Protein AF-K5ZP38-F1 (afdb_monomer_lite)

Foldseek 3Di:
DELDPDDPDDDPDADAAALWWKAFFKDPRGLDIDHGRGGHHYDDRIDIDDDDPPDQDHSLLVSVQSNVCSVVSCVQWDDDPMIGHDPVVVVPDDDDDDHNVVSVVVSVVVVVVVVVVVVVVVVVVVVVVVVVVVVVVPDD

pLDDT: mean 94.74, std 4.62, range [60.56, 98.56]

Radius of gyration: 19.56 Å; chains: 1; bounding box: 43×40×62 Å

Organism: NCBI:txid999419

Secondary structure (DSSP, 8-state):
--SSSS-S---S--SB-SSEEEEE-BSTTTT-EEEESS-B---TTEEEE---TT----HHHHHHHHHHTHHHHHTT-B-SSS-B--HHHHTT-------HHHHHHHHHHHHHHHHHHHHHHHHHHHHHHHHHHHHHHH--

Sequence (140 aa):
MNGGIAPSGYYDSYNTEADTISISEGGNSCGYVQYNSSEFWSGGHCYTLRIKPTSSIATHFLFHYLKWKEPDIMALRIGSGLPNIQKKDLSKISIIVPTLDKQLQLTVLLSAFKKKIENEEMYVANLDKQKQYLLQQMFI

Structure (mmCIF, N/CA/C/O backbone):
data_AF-K5ZP38-F1
#
_entry.id   AF-K5ZP38-F1
#
loop_
_atom_site.group_PDB
_atom_site.id
_atom_site.type_symbol
_atom_site.label_atom_id
_atom_site.label_alt_id
_atom_site.label_comp_id
_atom_site.label_asym_id
_atom_site.label_entity_id
_atom_site.label_seq_id
_atom_site.pdbx_PDB_ins_code
_atom_site.Cartn_x
_atom_site.Cartn_y
_atom_site.Cartn_z
_atom_site.occupancy
_atom_site.B_iso_or_equiv
_atom_site.auth_seq_id
_atom_site.auth_comp_id
_atom_site.auth_asym_id
_atom_site.auth_atom_id
_atom_site.pdbx_PDB_model_num
ATOM 1 N N . MET A 1 1 ? -5.423 9.937 -3.480 1.00 86.12 1 MET A N 1
ATOM 2 C CA . MET A 1 1 ? -4.106 9.518 -2.958 1.00 86.12 1 MET A CA 1
ATOM 3 C C . MET A 1 1 ? -3.007 10.464 -3.427 1.00 86.12 1 MET A C 1
ATOM 5 O O . MET A 1 1 ? -3.020 10.887 -4.574 1.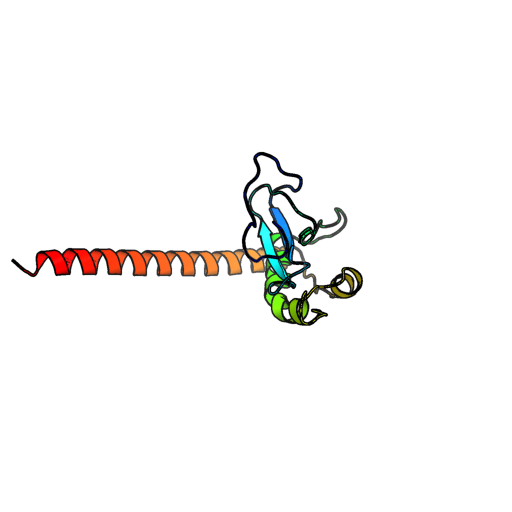00 86.12 1 MET A O 1
ATOM 9 N N . ASN A 1 2 ? -2.081 10.807 -2.532 1.00 86.94 2 ASN A N 1
ATOM 10 C CA . ASN A 1 2 ? -0.886 11.640 -2.769 1.00 86.94 2 ASN A CA 1
ATOM 11 C C . ASN A 1 2 ? 0.296 11.010 -1.997 1.00 86.94 2 ASN A C 1
ATOM 13 O O . ASN A 1 2 ? 0.289 9.802 -1.783 1.00 86.94 2 ASN A O 1
ATOM 17 N N . GLY A 1 3 ? 1.263 11.803 -1.524 1.00 82.31 3 GLY A N 1
ATOM 18 C CA . GLY A 1 3 ? 2.441 11.341 -0.775 1.00 82.31 3 GLY A CA 1
ATOM 19 C C . GLY A 1 3 ? 2.198 10.890 0.680 1.00 82.31 3 GLY A C 1
ATOM 20 O O . GLY A 1 3 ? 3.139 10.657 1.437 1.00 82.31 3 GLY A O 1
ATOM 21 N N . GLY A 1 4 ? 0.948 10.767 1.122 1.00 86.31 4 GLY A N 1
ATOM 22 C CA . GLY A 1 4 ? 0.613 10.363 2.493 1.00 86.31 4 GLY A CA 1
ATOM 23 C C . GLY A 1 4 ? 0.293 8.875 2.644 1.00 86.31 4 GLY A C 1
ATOM 24 O O . GLY A 1 4 ? 0.168 8.150 1.661 1.00 86.31 4 GLY A O 1
ATOM 25 N N . ILE A 1 5 ? 0.083 8.451 3.894 1.00 91.44 5 ILE A N 1
ATOM 26 C CA . ILE A 1 5 ? -0.542 7.155 4.240 1.00 91.44 5 ILE A CA 1
ATOM 27 C C . ILE A 1 5 ? -2.079 7.203 4.213 1.00 91.44 5 ILE A C 1
ATOM 29 O O . ILE A 1 5 ? -2.741 6.184 4.366 1.00 91.44 5 ILE A O 1
ATOM 33 N N . ALA A 1 6 ? -2.642 8.404 4.070 1.00 90.62 6 ALA A N 1
ATOM 34 C CA . ALA A 1 6 ? -4.070 8.671 4.024 1.00 90.62 6 ALA A CA 1
ATOM 35 C C . ALA A 1 6 ? -4.382 9.635 2.864 1.00 90.62 6 ALA A C 1
ATOM 37 O O . ALA A 1 6 ? -3.488 10.365 2.410 1.00 90.62 6 ALA A O 1
ATOM 38 N N . PRO A 1 7 ? -5.632 9.665 2.370 1.00 89.62 7 PRO A N 1
ATOM 39 C CA . PRO A 1 7 ? -6.046 10.636 1.366 1.00 89.62 7 PRO A CA 1
ATOM 40 C C . PRO A 1 7 ? -5.847 12.075 1.861 1.00 89.62 7 PRO A C 1
ATOM 42 O O . PRO A 1 7 ? -6.212 12.407 2.983 1.00 89.62 7 PRO A O 1
ATOM 45 N N . SER A 1 8 ? -5.313 12.955 1.007 1.00 90.19 8 SER A N 1
ATOM 46 C CA . SER A 1 8 ? -5.232 14.399 1.302 1.00 90.19 8 SER A CA 1
ATOM 47 C C . SER A 1 8 ? -6.593 15.106 1.253 1.00 90.19 8 SER A C 1
ATOM 49 O O . SER A 1 8 ? -6.689 16.271 1.614 1.00 90.19 8 SER A O 1
ATOM 51 N N . GLY A 1 9 ? -7.616 14.423 0.744 1.00 92.44 9 GLY A N 1
ATOM 52 C CA . GLY A 1 9 ? -8.957 14.935 0.506 1.00 92.44 9 GLY A CA 1
ATOM 53 C C . GLY A 1 9 ? -9.747 13.965 -0.371 1.00 92.44 9 GLY A C 1
ATOM 54 O O . GLY A 1 9 ? -9.215 12.934 -0.801 1.00 92.44 9 GLY A O 1
ATOM 55 N N . TYR A 1 10 ? -10.998 14.324 -0.640 1.00 92.62 10 TYR A N 1
ATOM 56 C CA . TYR A 1 10 ? -11.928 13.557 -1.464 1.00 92.62 10 TYR A CA 1
ATOM 57 C C . TYR A 1 10 ? -12.324 14.368 -2.695 1.00 92.62 10 TYR A C 1
ATOM 59 O O . TYR A 1 10 ? -12.295 15.599 -2.672 1.00 92.62 10 TYR A O 1
ATOM 67 N N . TYR A 1 11 ? -12.654 13.666 -3.770 1.00 92.12 11 TYR A N 1
ATOM 68 C CA . TYR A 1 11 ? -13.074 14.252 -5.033 1.00 92.12 11 TYR A CA 1
ATOM 69 C C . TYR A 1 11 ? -14.132 13.347 -5.661 1.00 92.12 11 TYR A C 1
ATOM 71 O O . TYR A 1 11 ? -14.048 12.130 -5.509 1.00 92.12 11 TYR A O 1
ATOM 79 N N . ASP A 1 12 ? -15.097 13.929 -6.370 1.00 94.81 12 ASP A N 1
ATOM 80 C CA . ASP A 1 12 ? -16.239 13.189 -6.935 1.00 94.81 12 ASP A CA 1
ATOM 81 C C . ASP A 1 12 ? -15.877 12.381 -8.196 1.00 94.81 12 ASP A C 1
ATOM 83 O O . ASP A 1 12 ? -16.720 11.710 -8.785 1.00 94.81 12 ASP A O 1
ATOM 87 N N . SER A 1 13 ? -14.620 12.454 -8.636 1.00 96.75 13 SER A N 1
ATOM 88 C CA . SER A 1 13 ? -14.104 11.762 -9.814 1.00 96.75 13 SER A CA 1
ATOM 89 C C . SER A 1 13 ? -12.805 11.018 -9.495 1.00 96.75 13 SER A C 1
ATOM 91 O O . SER A 1 13 ? -12.146 11.270 -8.483 1.00 96.75 13 SER A O 1
ATOM 93 N N . TYR A 1 14 ? -12.409 10.114 -10.387 1.00 96.75 14 TYR A N 1
ATOM 94 C CA . TYR A 1 14 ? -11.229 9.273 -10.252 1.00 96.75 14 TYR A CA 1
ATOM 95 C C . TYR A 1 14 ? -10.419 9.257 -11.552 1.00 96.75 14 TYR A C 1
ATOM 97 O O . TYR A 1 14 ? -10.930 9.538 -12.634 1.00 96.75 14 TYR A O 1
ATOM 105 N N . ASN A 1 15 ? -9.131 8.934 -11.443 1.00 96.94 15 ASN A N 1
ATOM 106 C CA . ASN A 1 15 ? -8.252 8.718 -12.600 1.00 96.94 15 ASN A CA 1
ATOM 107 C C . ASN A 1 15 ? -7.510 7.369 -12.536 1.00 96.94 15 ASN A C 1
ATOM 109 O O . ASN A 1 15 ? -6.778 7.010 -13.463 1.00 96.94 15 ASN A O 1
ATOM 113 N N . THR A 1 16 ? -7.714 6.619 -11.452 1.00 97.25 16 THR A N 1
ATOM 114 C CA . THR A 1 16 ? -7.171 5.285 -11.237 1.00 97.25 16 THR A CA 1
ATOM 115 C C . THR A 1 16 ? -8.276 4.369 -10.724 1.00 97.25 16 THR A C 1
ATOM 117 O O . THR A 1 16 ? -9.002 4.715 -9.794 1.00 97.25 16 THR A O 1
ATOM 120 N N . GLU A 1 17 ? -8.378 3.197 -11.344 1.00 97.19 17 GLU A N 1
ATOM 121 C CA . GLU A 1 17 ? -9.332 2.145 -10.991 1.00 97.19 17 GLU A CA 1
ATOM 122 C C . GLU A 1 17 ? -9.039 1.532 -9.610 1.00 97.19 17 GLU A C 1
ATOM 124 O O . GLU A 1 17 ? -7.938 1.665 -9.061 1.00 97.19 17 GLU A O 1
ATOM 129 N N . ALA A 1 18 ? -10.018 0.803 -9.075 1.00 96.81 18 ALA A N 1
ATOM 130 C CA . ALA A 1 18 ? -9.834 -0.090 -7.935 1.00 96.81 18 ALA A CA 1
ATOM 131 C C . ALA A 1 18 ? -8.822 -1.225 -8.234 1.00 96.81 18 ALA A C 1
ATOM 133 O O . ALA A 1 18 ? -8.266 -1.322 -9.329 1.00 96.81 18 ALA A O 1
ATOM 134 N N . ASP A 1 19 ? -8.557 -2.079 -7.238 1.00 96.62 19 ASP A N 1
ATOM 135 C CA . ASP A 1 19 ? -7.576 -3.182 -7.306 1.00 96.62 19 ASP A CA 1
ATOM 136 C C . ASP A 1 19 ? -6.193 -2.713 -7.788 1.00 96.62 19 ASP A C 1
ATOM 138 O O . ASP A 1 19 ? -5.532 -3.324 -8.625 1.00 96.62 19 ASP A O 1
ATOM 142 N N . THR A 1 20 ? -5.752 -1.566 -7.269 1.00 97.56 20 THR A N 1
ATOM 143 C CA . THR A 1 20 ? -4.518 -0.925 -7.722 1.00 97.56 20 THR A CA 1
ATOM 144 C C . THR A 1 20 ? -3.593 -0.607 -6.555 1.00 97.56 20 THR A C 1
ATOM 146 O O . THR A 1 20 ? -3.991 -0.031 -5.538 1.00 97.56 20 THR A O 1
ATOM 149 N N . ILE A 1 21 ? -2.317 -0.961 -6.711 1.00 97.88 21 ILE A N 1
ATOM 150 C CA . ILE A 1 21 ? -1.270 -0.649 -5.737 1.00 97.88 21 ILE A CA 1
ATOM 151 C C . ILE A 1 21 ? -0.751 0.761 -6.004 1.00 97.88 21 ILE A C 1
ATOM 153 O O . ILE A 1 21 ? -0.437 1.118 -7.142 1.00 97.88 21 ILE A O 1
ATOM 157 N N . SER A 1 22 ? -0.592 1.537 -4.939 1.00 97.44 22 SER A N 1
ATOM 158 C CA . SER A 1 22 ? 0.086 2.826 -4.976 1.00 97.44 22 SER A CA 1
ATOM 159 C C . SER A 1 22 ? 1.253 2.878 -3.998 1.00 97.44 22 SER A C 1
ATOM 161 O O . SER A 1 22 ? 1.200 2.273 -2.928 1.00 97.44 22 SER A O 1
ATOM 163 N N . ILE A 1 23 ? 2.287 3.639 -4.343 1.00 97.44 23 ILE A N 1
ATOM 164 C CA . ILE A 1 23 ? 3.425 3.940 -3.475 1.00 97.44 23 ILE A CA 1
ATOM 165 C C . ILE A 1 23 ? 3.521 5.455 -3.319 1.00 97.44 23 ILE A C 1
ATOM 167 O O . ILE A 1 23 ? 3.526 6.185 -4.313 1.00 97.44 23 ILE A O 1
ATOM 171 N N . SER A 1 24 ? 3.597 5.934 -2.079 1.00 96.56 24 SER A N 1
ATOM 172 C CA . SER A 1 24 ? 3.838 7.352 -1.806 1.00 96.56 24 SER A CA 1
ATOM 173 C C . SER A 1 24 ? 5.207 7.779 -2.361 1.00 96.56 24 SER A C 1
ATOM 175 O O . SER A 1 24 ? 6.230 7.166 -2.048 1.00 96.56 24 SER A O 1
ATOM 177 N N . GLU A 1 25 ? 5.230 8.829 -3.183 1.00 95.38 25 GLU A N 1
ATOM 178 C CA . GLU A 1 25 ? 6.452 9.346 -3.812 1.00 95.38 25 GLU A CA 1
ATOM 179 C C . GLU A 1 25 ? 7.170 10.369 -2.932 1.00 95.38 25 GLU A C 1
ATOM 181 O O . GLU A 1 25 ? 8.394 10.338 -2.859 1.00 95.38 25 GLU A O 1
ATOM 186 N N . GLY A 1 26 ? 6.429 11.233 -2.234 1.00 90.75 26 GLY A N 1
ATOM 187 C CA . GLY A 1 26 ? 6.976 12.377 -1.502 1.00 90.75 26 GLY A CA 1
ATOM 188 C C . GLY A 1 26 ? 6.433 12.523 -0.081 1.00 90.75 26 GLY A C 1
ATOM 189 O O . GLY A 1 26 ? 5.394 11.973 0.266 1.00 90.75 26 GLY A O 1
ATOM 190 N N . GLY A 1 27 ? 7.131 13.294 0.748 1.00 89.12 27 GLY A N 1
ATOM 191 C CA . GLY A 1 27 ? 6.780 13.546 2.145 1.00 89.12 27 GLY A CA 1
ATOM 192 C C . GLY A 1 27 ? 7.342 12.506 3.113 1.00 89.12 27 GLY A C 1
ATOM 193 O O . GLY A 1 27 ? 8.026 11.553 2.734 1.00 89.12 27 GLY A O 1
ATOM 194 N N . ASN A 1 28 ? 7.063 12.686 4.408 1.00 88.50 28 ASN A N 1
ATOM 195 C CA . ASN A 1 28 ? 7.626 11.830 5.460 1.00 88.50 28 ASN A CA 1
ATOM 196 C C . ASN A 1 28 ? 7.185 10.357 5.359 1.00 88.50 28 ASN A C 1
ATOM 198 O O . ASN A 1 28 ? 7.772 9.481 5.992 1.00 88.50 28 ASN A O 1
ATOM 202 N N . SER A 1 29 ? 6.165 10.079 4.551 1.00 91.50 29 SER A N 1
ATOM 203 C CA . SER A 1 29 ? 5.645 8.741 4.285 1.00 91.50 29 SER A CA 1
ATOM 204 C C . SER A 1 29 ? 6.088 8.180 2.931 1.00 91.50 29 SER A C 1
ATOM 206 O O . SER A 1 29 ? 5.584 7.127 2.546 1.00 91.50 29 SER A O 1
ATOM 208 N N . CYS A 1 30 ? 7.008 8.830 2.202 1.00 93.94 30 CYS A N 1
ATOM 209 C CA . CYS A 1 30 ? 7.481 8.295 0.923 1.00 93.94 30 CYS A CA 1
ATOM 210 C C . CYS A 1 30 ? 8.044 6.880 1.093 1.00 93.94 30 CYS A C 1
ATOM 212 O O . CYS A 1 30 ? 8.783 6.591 2.043 1.00 93.94 30 CYS A O 1
ATOM 214 N N . GLY A 1 31 ? 7.620 6.004 0.184 1.00 96.06 31 GLY A N 1
ATOM 215 C CA . GLY A 1 31 ? 7.835 4.560 0.219 1.00 96.06 31 GLY A CA 1
ATOM 216 C C . GLY A 1 31 ? 6.689 3.753 0.821 1.00 96.06 31 GLY A C 1
ATOM 217 O O . GLY A 1 31 ? 6.694 2.535 0.682 1.00 96.06 31 GLY A O 1
ATOM 218 N N . TYR A 1 32 ? 5.685 4.397 1.424 1.00 97.12 32 TYR A N 1
ATOM 219 C CA . TYR A 1 32 ? 4.500 3.698 1.919 1.00 97.12 32 TYR A CA 1
ATOM 220 C C . TYR A 1 32 ? 3.734 3.027 0.778 1.00 97.12 32 TYR A C 1
ATOM 222 O O . TYR A 1 32 ? 3.323 3.692 -0.177 1.00 97.12 32 TYR A O 1
ATOM 230 N N . VAL A 1 33 ? 3.530 1.719 0.906 1.00 97.75 33 VAL A N 1
ATOM 231 C CA . VAL A 1 33 ? 2.809 0.864 -0.031 1.00 97.75 33 VAL A CA 1
ATOM 232 C C . VAL A 1 33 ? 1.368 0.721 0.437 1.00 97.75 33 VAL A C 1
ATOM 234 O O . VAL A 1 33 ? 1.091 0.297 1.567 1.00 97.75 33 VAL A O 1
ATOM 237 N N . GLN A 1 34 ? 0.447 1.023 -0.471 1.00 96.56 34 GLN A N 1
ATOM 238 C CA . GLN A 1 34 ? -0.985 0.973 -0.236 1.00 96.56 34 GLN A CA 1
ATOM 239 C C . GLN A 1 34 ? -1.688 0.156 -1.311 1.00 96.56 34 GLN A C 1
ATOM 241 O O . GLN A 1 34 ? -1.384 0.262 -2.498 1.00 96.56 34 GLN A O 1
ATOM 246 N N . TYR A 1 35 ? -2.656 -0.640 -0.872 1.00 96.62 35 TYR A N 1
ATOM 247 C CA . TYR A 1 35 ? -3.632 -1.272 -1.742 1.00 96.62 35 TYR A CA 1
ATOM 248 C C . TYR A 1 35 ? -4.911 -0.438 -1.749 1.00 96.62 35 TYR A C 1
ATOM 250 O O . TYR A 1 35 ? -5.433 -0.107 -0.683 1.00 96.62 35 TYR A O 1
ATOM 258 N N . ASN A 1 36 ? -5.410 -0.102 -2.937 1.00 96.88 36 ASN A N 1
ATOM 259 C CA . ASN A 1 36 ? -6.631 0.678 -3.108 1.00 96.88 36 ASN A CA 1
ATOM 260 C C . ASN A 1 36 ? -7.745 -0.247 -3.608 1.00 96.88 36 ASN A C 1
ATOM 262 O O . ASN A 1 36 ? -7.710 -0.718 -4.743 1.00 96.88 36 ASN A O 1
ATOM 266 N N . SER A 1 37 ? -8.722 -0.524 -2.741 1.00 95.75 37 SER A N 1
ATOM 267 C CA . SER A 1 37 ? -9.874 -1.391 -3.031 1.00 95.75 37 SER A CA 1
ATOM 268 C C . SER A 1 37 ? -11.017 -0.688 -3.765 1.00 95.75 37 SER A C 1
ATOM 270 O O . SER A 1 37 ? -11.989 -1.340 -4.125 1.00 95.75 37 SER A O 1
ATOM 272 N N . SER A 1 38 ? -10.919 0.625 -3.950 1.00 95.81 38 SER A N 1
ATOM 273 C CA . SER A 1 38 ? -11.922 1.479 -4.591 1.00 95.81 38 SER A CA 1
ATOM 274 C C . SER A 1 38 ? -11.217 2.420 -5.561 1.00 95.81 38 SER A C 1
ATOM 276 O O . SER A 1 38 ? -10.007 2.643 -5.420 1.00 95.81 38 SER A O 1
ATOM 278 N N . GLU A 1 39 ? -11.950 2.961 -6.532 1.00 96.75 39 GLU A N 1
ATOM 279 C CA . GLU A 1 39 ? -11.397 3.955 -7.444 1.00 96.75 39 GLU A CA 1
ATOM 280 C C . GLU A 1 39 ? -10.884 5.167 -6.665 1.00 96.75 39 GLU A C 1
ATOM 282 O O . GLU A 1 39 ? -11.413 5.551 -5.616 1.00 96.75 39 GLU A O 1
ATOM 287 N N . PHE A 1 40 ? -9.813 5.775 -7.164 1.00 96.06 40 PHE A N 1
ATOM 288 C CA . PHE A 1 40 ? -9.209 6.914 -6.497 1.00 96.06 40 PHE A CA 1
ATOM 289 C C . PHE A 1 40 ? -8.555 7.873 -7.482 1.00 96.06 40 PHE A C 1
ATOM 291 O O . PHE A 1 40 ? -8.201 7.542 -8.614 1.00 96.06 40 PHE A O 1
ATOM 298 N N . TRP A 1 41 ? -8.349 9.100 -7.013 1.00 96.81 41 TRP A N 1
ATOM 299 C 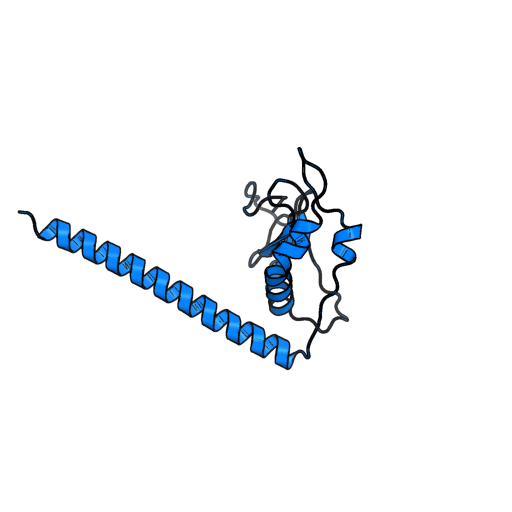CA . TRP A 1 41 ? -7.521 10.070 -7.711 1.00 96.81 41 TRP A CA 1
ATOM 300 C C . TRP A 1 41 ? -6.053 9.915 -7.301 1.00 96.81 41 TRP A C 1
ATOM 302 O O . TRP A 1 41 ? -5.695 10.205 -6.157 1.00 96.81 41 TRP A O 1
ATOM 312 N N . SER A 1 42 ? -5.188 9.465 -8.204 1.00 95.94 42 SER A N 1
ATOM 313 C CA . SER A 1 42 ? -3.731 9.473 -8.042 1.00 95.94 42 SER A CA 1
ATOM 314 C C . SER A 1 42 ? -3.191 10.864 -8.373 1.00 95.94 42 SER A C 1
ATOM 316 O O . SER A 1 42 ? -3.191 11.273 -9.535 1.00 95.94 42 SER A O 1
ATOM 318 N N . GLY A 1 43 ? -2.751 11.606 -7.356 1.00 94.12 43 GLY A N 1
ATOM 319 C CA . GLY A 1 43 ? -2.141 12.925 -7.529 1.00 94.12 43 GLY A CA 1
ATOM 320 C C . GLY A 1 43 ? -0.625 12.878 -7.753 1.00 94.12 43 GLY A C 1
ATOM 321 O O . GLY A 1 43 ? -0.031 11.809 -7.882 1.00 94.12 43 GLY A O 1
ATOM 322 N N . GLY A 1 44 ? 0.004 14.058 -7.810 1.00 92.12 44 GLY A N 1
ATOM 323 C CA . GLY A 1 44 ? 1.384 14.230 -8.294 1.00 92.12 44 GLY A CA 1
ATOM 324 C C . GLY A 1 44 ? 2.473 13.550 -7.460 1.00 92.12 44 GLY A C 1
ATOM 325 O O . GLY A 1 44 ? 3.524 13.229 -7.998 1.00 92.12 44 GLY A O 1
ATOM 326 N N . HIS A 1 45 ? 2.198 13.277 -6.181 1.00 93.69 45 HIS A N 1
ATOM 327 C CA . HIS A 1 45 ? 3.135 12.622 -5.260 1.00 93.69 45 HIS A CA 1
ATOM 328 C C . HIS A 1 45 ? 2.758 11.162 -4.964 1.00 93.69 45 HIS A C 1
ATOM 330 O O . HIS A 1 45 ? 2.955 10.659 -3.856 1.00 93.69 45 HIS A O 1
ATOM 336 N N . CYS A 1 46 ? 2.167 10.477 -5.942 1.00 94.81 46 CYS A N 1
ATOM 337 C CA . CYS A 1 46 ? 1.703 9.102 -5.817 1.00 94.81 46 CYS A CA 1
ATOM 338 C C . CYS A 1 46 ? 2.097 8.295 -7.057 1.00 94.81 46 CYS A C 1
ATOM 340 O O . CYS A 1 46 ? 1.652 8.582 -8.170 1.00 94.81 46 CYS A O 1
ATOM 342 N N . TYR A 1 47 ? 2.913 7.259 -6.874 1.00 96.69 47 TYR A N 1
ATOM 343 C CA . TYR A 1 47 ? 3.168 6.288 -7.927 1.00 96.69 47 TYR A CA 1
ATOM 344 C C . TYR A 1 47 ? 2.062 5.244 -7.947 1.00 96.69 47 TYR A C 1
ATOM 346 O O . TYR A 1 47 ? 1.844 4.550 -6.961 1.00 96.69 47 TYR A O 1
ATOM 354 N N . THR A 1 48 ? 1.414 5.089 -9.097 1.00 96.50 48 THR A N 1
ATOM 355 C CA . THR A 1 48 ? 0.446 4.020 -9.349 1.00 96.50 48 THR A CA 1
ATOM 356 C C . THR A 1 48 ? 1.121 2.880 -10.110 1.00 96.50 48 THR A C 1
ATOM 358 O O . THR A 1 48 ? 1.767 3.110 -11.137 1.00 96.50 48 THR A O 1
ATOM 361 N N . LEU A 1 49 ? 0.977 1.646 -9.627 1.00 96.38 49 LEU A N 1
ATOM 362 C CA . LEU A 1 49 ? 1.553 0.459 -10.254 1.00 96.38 49 LEU A CA 1
ATOM 363 C C . LEU A 1 49 ? 0.511 -0.215 -11.148 1.00 96.38 49 LEU A C 1
ATOM 365 O O . LEU A 1 49 ? -0.567 -0.579 -10.690 1.00 96.38 49 LEU A O 1
ATOM 369 N N . ARG A 1 50 ? 0.863 -0.435 -12.420 1.00 94.69 50 ARG A N 1
ATOM 370 C CA . ARG A 1 50 ? 0.069 -1.231 -13.366 1.00 94.69 50 ARG A CA 1
ATOM 371 C C . ARG A 1 50 ? 0.862 -2.463 -13.780 1.00 94.69 50 ARG A C 1
ATOM 373 O O . ARG A 1 50 ? 1.963 -2.340 -14.322 1.00 94.69 50 ARG A O 1
ATOM 380 N N . ILE A 1 51 ? 0.310 -3.642 -13.512 1.00 94.12 51 ILE A N 1
ATOM 381 C CA . ILE A 1 51 ? 0.913 -4.915 -13.911 1.00 94.12 51 ILE A CA 1
ATOM 382 C C . ILE A 1 51 ? 0.747 -5.061 -15.426 1.00 94.12 51 ILE A C 1
ATOM 384 O O . ILE A 1 51 ? -0.331 -4.828 -15.972 1.00 94.12 51 ILE A O 1
ATOM 388 N N . LYS A 1 52 ? 1.832 -5.402 -16.129 1.00 94.00 52 LYS A N 1
ATOM 389 C CA . LYS A 1 52 ? 1.770 -5.621 -17.578 1.00 94.00 52 LYS A CA 1
ATOM 390 C C . LYS A 1 52 ? 0.915 -6.864 -17.863 1.00 94.00 52 LYS A C 1
ATOM 392 O O . LYS A 1 52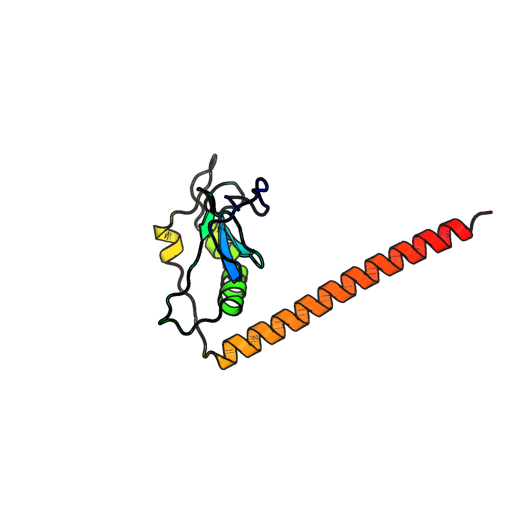 ? 1.120 -7.867 -17.184 1.00 94.00 52 LYS A O 1
ATOM 397 N N . PRO A 1 53 ? 0.059 -6.870 -18.901 1.00 90.50 53 PRO A N 1
ATOM 398 C CA . PRO A 1 53 ? -0.782 -8.031 -19.225 1.00 90.50 53 PRO A CA 1
ATOM 399 C C . PRO A 1 53 ? -0.005 -9.335 -19.463 1.00 90.50 53 PRO A C 1
ATOM 401 O O . PRO A 1 53 ? -0.527 -10.423 -19.266 1.00 90.50 53 PRO A O 1
ATOM 404 N N . THR A 1 54 ? 1.260 -9.233 -19.871 1.00 93.06 54 THR A N 1
ATOM 405 C CA . THR A 1 54 ? 2.156 -10.374 -20.107 1.00 93.06 54 THR A CA 1
ATOM 406 C C . THR A 1 54 ? 2.781 -10.945 -18.829 1.00 93.06 54 THR A C 1
ATOM 408 O O . THR A 1 54 ? 3.537 -11.911 -18.898 1.00 93.06 54 THR A O 1
ATOM 411 N N . SER A 1 55 ? 2.558 -10.326 -17.668 1.00 93.81 55 SER A N 1
ATOM 412 C CA . SER A 1 55 ? 3.160 -10.728 -16.397 1.00 93.81 55 SER A CA 1
ATOM 413 C C . SER A 1 55 ? 2.236 -11.664 -15.624 1.00 93.81 55 SER A C 1
ATOM 415 O O . SER A 1 55 ? 1.094 -11.331 -15.334 1.00 93.81 55 SER A O 1
ATOM 417 N N . SER A 1 56 ? 2.768 -12.816 -15.220 1.00 94.75 56 SER A N 1
ATOM 418 C CA . SER A 1 56 ? 2.058 -13.805 -14.403 1.00 94.75 56 SER A CA 1
ATOM 419 C C . SER A 1 56 ? 2.161 -13.463 -12.907 1.00 94.75 56 SER A C 1
ATOM 421 O O . SER A 1 56 ? 2.854 -14.131 -12.136 1.00 94.75 56 SER A O 1
ATOM 423 N N . ILE A 1 57 ? 1.555 -12.338 -12.510 1.00 96.56 57 ILE A N 1
ATOM 424 C CA . ILE A 1 57 ? 1.618 -11.790 -11.146 1.00 96.56 57 ILE A CA 1
ATOM 425 C C . ILE A 1 57 ? 0.217 -11.371 -10.702 1.00 96.56 57 ILE A C 1
ATOM 427 O O . ILE A 1 57 ? -0.401 -10.522 -11.338 1.00 96.56 57 ILE A O 1
ATOM 431 N N . ALA A 1 58 ? -0.257 -11.918 -9.584 1.00 95.75 58 ALA A N 1
ATOM 432 C CA . ALA A 1 58 ? -1.500 -11.488 -8.952 1.00 95.75 58 ALA A CA 1
ATOM 433 C C . ALA A 1 58 ? -1.298 -10.183 -8.158 1.00 95.75 58 ALA A C 1
ATOM 435 O O . ALA A 1 58 ? -0.331 -10.056 -7.399 1.00 95.75 58 ALA A O 1
ATOM 436 N N . THR A 1 59 ? -2.239 -9.239 -8.272 1.00 96.38 59 THR A N 1
ATOM 437 C CA . THR A 1 59 ? -2.186 -7.933 -7.590 1.00 96.38 59 THR A CA 1
ATOM 438 C C . THR A 1 59 ? -2.010 -8.076 -6.080 1.00 96.38 59 THR A C 1
ATOM 440 O O . THR A 1 59 ? -1.115 -7.460 -5.504 1.00 96.38 59 THR A O 1
ATOM 443 N N . HIS A 1 60 ? -2.802 -8.928 -5.419 1.00 96.12 60 HIS A N 1
ATOM 444 C CA . HIS A 1 60 ? -2.718 -9.101 -3.961 1.00 96.12 60 HIS A CA 1
ATOM 445 C C . HIS A 1 60 ? -1.388 -9.703 -3.515 1.00 96.12 60 HIS A C 1
ATOM 447 O O . HIS A 1 60 ? -0.845 -9.286 -2.493 1.00 96.12 60 HIS A O 1
ATOM 453 N N . PHE A 1 61 ? -0.818 -10.627 -4.294 1.00 97.50 61 PHE A N 1
ATOM 454 C CA . PHE A 1 61 ? 0.518 -11.150 -4.009 1.00 97.50 61 PHE A CA 1
ATOM 455 C C . PHE A 1 61 ? 1.561 -10.034 -4.098 1.00 97.50 61 PHE A C 1
ATOM 457 O O . PHE A 1 61 ? 2.343 -9.853 -3.163 1.00 97.50 61 PHE A O 1
ATOM 464 N N . LEU A 1 62 ? 1.544 -9.257 -5.187 1.00 97.56 62 LEU A N 1
ATOM 465 C CA . LEU A 1 62 ? 2.477 -8.149 -5.372 1.00 97.56 62 LEU A CA 1
ATOM 466 C C . LEU A 1 62 ? 2.338 -7.113 -4.253 1.00 97.56 62 LEU A C 1
ATOM 468 O O . LEU A 1 62 ? 3.348 -6.655 -3.726 1.00 97.56 62 LEU A O 1
ATOM 472 N N . PHE A 1 63 ? 1.109 -6.789 -3.850 1.00 97.69 63 PHE A N 1
ATOM 473 C CA . PHE A 1 63 ? 0.851 -5.898 -2.726 1.00 97.69 63 PHE A CA 1
ATOM 474 C C . PHE A 1 63 ? 1.508 -6.413 -1.446 1.00 97.69 63 PHE A C 1
ATOM 476 O O . PHE A 1 63 ? 2.283 -5.684 -0.834 1.00 97.69 63 PHE A O 1
ATOM 483 N N . HIS A 1 64 ? 1.243 -7.660 -1.053 1.00 97.31 64 HIS A N 1
ATOM 484 C CA . HIS A 1 64 ? 1.807 -8.220 0.173 1.00 97.31 64 HIS A CA 1
ATOM 485 C C . HIS A 1 64 ? 3.335 -8.315 0.123 1.00 97.31 64 HIS A C 1
ATOM 487 O O . HIS A 1 64 ? 3.993 -8.007 1.116 1.00 97.31 64 HIS A O 1
ATOM 493 N N . TYR A 1 65 ? 3.907 -8.671 -1.030 1.00 97.38 65 TYR A N 1
ATOM 494 C CA . TYR A 1 65 ? 5.356 -8.704 -1.217 1.00 97.38 65 TYR A CA 1
ATOM 495 C C . TYR A 1 65 ? 5.976 -7.309 -1.071 1.00 97.38 65 TYR A C 1
ATOM 497 O O . TYR A 1 65 ? 6.935 -7.131 -0.323 1.00 97.38 65 TYR A O 1
ATOM 505 N N . LEU A 1 66 ? 5.416 -6.304 -1.749 1.00 97.62 66 LEU A N 1
ATOM 506 C CA . LEU A 1 66 ? 5.888 -4.923 -1.651 1.00 97.62 66 LEU A CA 1
ATOM 507 C C . LEU A 1 66 ? 5.681 -4.359 -0.247 1.00 97.62 66 LEU A C 1
ATOM 509 O O . LEU A 1 66 ? 6.546 -3.645 0.242 1.00 97.62 66 LEU A O 1
ATOM 513 N N . LYS A 1 67 ? 4.585 -4.719 0.428 1.00 96.88 67 LYS A N 1
ATOM 514 C CA . LYS A 1 67 ? 4.327 -4.303 1.807 1.00 96.88 67 LYS A CA 1
ATOM 515 C C . LYS A 1 67 ? 5.334 -4.909 2.782 1.00 96.88 67 LYS A C 1
ATOM 517 O O . LYS A 1 67 ? 5.803 -4.216 3.676 1.00 96.88 67 LYS A O 1
ATOM 522 N N . TRP A 1 68 ? 5.726 -6.167 2.580 1.00 96.06 68 TRP A N 1
ATOM 523 C CA . TRP A 1 68 ? 6.830 -6.787 3.317 1.00 96.06 68 TRP A CA 1
ATOM 524 C C . TRP A 1 68 ? 8.173 -6.092 3.038 1.00 96.06 68 TRP A C 1
ATOM 526 O O . TRP A 1 68 ? 8.984 -5.925 3.945 1.00 96.06 6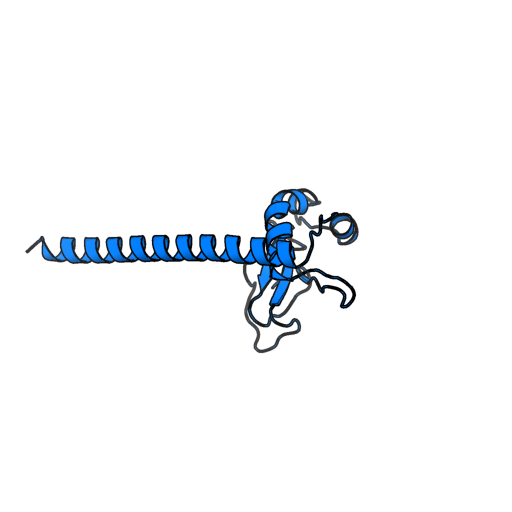8 TRP A O 1
ATOM 536 N N . LYS A 1 69 ? 8.382 -5.631 1.800 1.00 96.94 69 LYS A N 1
ATOM 537 C CA . LYS A 1 69 ? 9.552 -4.856 1.365 1.00 96.94 69 LYS A CA 1
ATOM 538 C C . LYS A 1 69 ? 9.461 -3.350 1.621 1.00 96.94 69 LYS A C 1
ATOM 540 O O . LYS A 1 69 ? 10.371 -2.625 1.232 1.00 96.94 69 LYS A O 1
ATOM 545 N N . GLU A 1 70 ? 8.422 -2.869 2.300 1.00 97.44 70 GLU A N 1
ATOM 546 C CA . GLU A 1 70 ? 8.225 -1.441 2.562 1.00 97.44 70 GLU A CA 1
ATOM 547 C C . GLU A 1 70 ? 9.427 -0.772 3.252 1.00 97.44 70 GLU A C 1
ATOM 549 O O . GLU A 1 70 ? 9.803 0.309 2.803 1.00 97.44 70 GLU A O 1
ATOM 554 N N . PRO A 1 71 ? 10.109 -1.389 4.242 1.00 96.50 71 PRO A N 1
ATOM 555 C CA . PRO A 1 71 ? 11.319 -0.802 4.823 1.00 96.50 71 PRO A CA 1
ATOM 556 C C . PRO A 1 71 ? 12.442 -0.584 3.796 1.00 96.50 71 PRO A C 1
ATOM 558 O O . PRO A 1 71 ? 13.072 0.472 3.790 1.00 96.50 71 PRO A O 1
ATOM 561 N N . ASP A 1 72 ? 12.645 -1.543 2.886 1.00 96.38 72 ASP A N 1
ATOM 562 C CA . ASP A 1 72 ? 13.653 -1.454 1.823 1.00 96.38 72 ASP A CA 1
ATOM 563 C C . ASP A 1 72 ? 13.277 -0.362 0.805 1.00 96.38 72 ASP A C 1
ATOM 565 O O . ASP A 1 72 ? 14.138 0.375 0.327 1.00 96.38 72 ASP A O 1
ATOM 569 N N . ILE A 1 73 ? 11.982 -0.217 0.499 1.00 97.12 73 ILE A N 1
ATOM 570 C CA . ILE A 1 73 ? 11.464 0.853 -0.365 1.00 97.12 73 ILE A CA 1
ATOM 571 C C . ILE A 1 73 ? 11.679 2.216 0.305 1.00 97.12 73 ILE A C 1
ATOM 573 O O . ILE A 1 73 ? 12.202 3.133 -0.323 1.00 97.12 73 ILE A O 1
ATOM 577 N N . MET A 1 74 ? 11.311 2.359 1.581 1.00 95.81 74 MET A N 1
ATOM 578 C CA . MET A 1 74 ? 11.480 3.601 2.341 1.00 95.81 74 MET A CA 1
ATOM 579 C C . MET A 1 74 ? 12.952 4.003 2.489 1.00 95.81 74 MET A C 1
ATOM 581 O O . MET A 1 74 ? 13.245 5.196 2.546 1.00 95.81 74 MET A O 1
ATOM 585 N N . ALA A 1 75 ? 13.883 3.045 2.489 1.00 95.31 75 ALA A N 1
ATOM 586 C CA . ALA A 1 75 ? 15.320 3.314 2.512 1.00 95.31 75 ALA A CA 1
ATOM 587 C C . ALA A 1 75 ? 15.846 3.997 1.232 1.00 95.31 75 ALA A C 1
ATOM 589 O O . ALA A 1 75 ? 16.934 4.568 1.253 1.00 95.31 75 ALA A O 1
ATOM 590 N N . LEU A 1 76 ? 15.076 4.003 0.135 1.00 95.56 76 LEU A N 1
ATOM 591 C CA . LEU A 1 76 ? 15.402 4.753 -1.089 1.00 95.56 76 LEU A CA 1
ATOM 592 C C . LEU A 1 76 ? 15.147 6.263 -0.965 1.00 95.56 76 LEU A C 1
ATOM 594 O O . LEU A 1 76 ? 15.391 7.012 -1.914 1.00 95.56 76 LEU A O 1
ATOM 598 N N . ARG A 1 77 ? 14.612 6.710 0.175 1.00 94.12 77 ARG A N 1
ATOM 599 C CA . ARG A 1 77 ? 14.297 8.109 0.450 1.00 94.12 77 ARG A CA 1
ATOM 600 C C . ARG A 1 77 ? 15.538 8.988 0.356 1.00 94.12 77 ARG A C 1
ATOM 602 O O . ARG A 1 77 ? 16.555 8.735 0.995 1.00 94.12 77 ARG A O 1
ATOM 609 N N . ILE A 1 78 ? 15.395 10.091 -0.365 1.00 93.06 78 ILE A N 1
ATOM 610 C CA . ILE A 1 78 ? 16.396 11.150 -0.468 1.00 93.06 78 ILE A CA 1
ATOM 611 C C . ILE A 1 78 ? 15.802 12.496 -0.058 1.00 93.06 78 ILE A C 1
ATOM 613 O O . ILE A 1 78 ? 14.612 12.737 -0.239 1.00 93.06 78 ILE A O 1
ATOM 617 N N . GLY A 1 79 ? 16.652 13.390 0.451 1.00 88.12 79 GLY A N 1
ATOM 618 C CA . GLY A 1 79 ? 16.253 14.715 0.930 1.00 88.12 79 GLY A CA 1
ATOM 619 C C . GLY A 1 79 ? 15.776 14.706 2.386 1.00 88.12 79 GLY A C 1
ATOM 620 O O . GLY A 1 79 ? 15.076 13.798 2.822 1.00 88.12 79 GLY A O 1
ATOM 621 N N . SER A 1 80 ? 16.178 15.722 3.152 1.00 80.94 80 SER A N 1
ATOM 622 C CA . SER A 1 80 ? 15.850 15.851 4.580 1.00 80.94 80 SER A CA 1
ATOM 623 C C . SER A 1 80 ? 14.586 16.678 4.837 1.00 80.94 80 SER A C 1
ATOM 625 O O . SER A 1 80 ? 13.769 16.292 5.663 1.00 80.94 80 SER A O 1
ATOM 627 N N . GLY A 1 81 ? 14.408 17.801 4.127 1.00 85.94 81 GLY A N 1
ATOM 628 C CA . GLY A 1 81 ? 13.255 18.697 4.310 1.00 85.94 81 GLY A CA 1
ATOM 629 C C . GLY A 1 81 ? 11.994 18.247 3.565 1.00 85.94 81 GLY A C 1
ATOM 630 O O . GLY A 1 81 ? 10.915 18.189 4.144 1.00 85.94 81 GLY A O 1
ATOM 631 N N . LEU A 1 82 ? 12.136 17.892 2.285 1.00 87.44 82 LEU A N 1
ATOM 632 C CA . LEU A 1 82 ? 11.058 17.365 1.440 1.00 87.44 82 LEU A CA 1
ATOM 633 C C . LEU A 1 82 ? 11.483 16.006 0.875 1.00 87.44 82 LEU A C 1
ATOM 635 O O . LEU A 1 82 ? 11.908 15.929 -0.281 1.00 87.44 82 LEU A O 1
ATOM 639 N N . PRO A 1 83 ? 11.450 14.949 1.706 1.00 92.56 83 PRO A N 1
ATOM 640 C CA . PRO A 1 83 ? 11.894 13.633 1.285 1.00 92.56 83 PRO A CA 1
ATOM 641 C C . PRO A 1 83 ? 11.065 13.101 0.114 1.00 92.56 83 PRO A C 1
ATOM 643 O O . PRO A 1 83 ? 9.845 13.272 0.092 1.00 92.56 83 PRO A O 1
ATOM 646 N N . ASN A 1 84 ? 11.716 12.430 -0.834 1.00 94.81 84 ASN A N 1
ATOM 647 C CA . ASN A 1 84 ? 11.051 11.719 -1.924 1.00 94.81 84 ASN A CA 1
ATOM 648 C C . ASN A 1 84 ? 11.788 10.435 -2.324 1.00 94.81 84 ASN A C 1
ATOM 650 O O . ASN A 1 84 ? 12.927 10.202 -1.915 1.00 94.81 84 ASN A O 1
ATOM 654 N N . ILE A 1 85 ? 11.129 9.611 -3.137 1.00 96.12 85 ILE A N 1
ATOM 655 C CA . ILE A 1 85 ? 11.717 8.457 -3.817 1.00 96.12 85 ILE A CA 1
ATOM 656 C C . ILE A 1 85 ? 11.668 8.693 -5.324 1.00 96.12 85 ILE A C 1
ATOM 658 O O . ILE A 1 85 ? 10.603 8.871 -5.921 1.00 96.12 85 ILE A O 1
ATOM 662 N N . GLN A 1 86 ? 12.826 8.609 -5.976 1.00 95.56 86 GLN A N 1
ATOM 663 C CA . GLN A 1 86 ? 12.897 8.729 -7.427 1.00 95.56 86 GLN A CA 1
ATOM 664 C C . GLN A 1 86 ? 12.428 7.441 -8.107 1.00 95.56 86 GLN A C 1
ATOM 666 O O . GLN A 1 86 ? 12.885 6.341 -7.786 1.00 95.56 86 GLN A O 1
ATOM 671 N N . LYS A 1 87 ? 11.593 7.580 -9.145 1.00 94.69 87 LYS A N 1
ATOM 672 C CA . LYS A 1 87 ? 11.127 6.464 -9.985 1.00 94.69 87 LYS A CA 1
ATOM 673 C C . LYS A 1 87 ? 12.267 5.560 -10.470 1.00 94.69 87 LYS A C 1
ATOM 675 O O . LYS A 1 87 ? 12.100 4.344 -10.518 1.00 94.69 87 LYS A O 1
ATOM 680 N N . LYS A 1 88 ? 13.422 6.144 -10.817 1.00 96.25 88 LYS A N 1
ATOM 681 C CA . LYS A 1 88 ? 14.595 5.400 -11.305 1.00 96.25 88 LYS A CA 1
ATOM 682 C C . LYS A 1 88 ? 15.112 4.395 -10.271 1.00 96.25 88 LYS A C 1
ATOM 684 O O . LYS A 1 88 ? 15.527 3.307 -10.651 1.00 96.25 88 LYS A O 1
ATOM 689 N N . ASP A 1 89 ? 15.067 4.737 -8.988 1.00 96.12 89 ASP A N 1
ATOM 690 C CA . ASP A 1 89 ? 15.585 3.891 -7.915 1.00 96.12 89 ASP A CA 1
ATOM 691 C C . ASP A 1 89 ? 14.530 2.879 -7.478 1.00 96.12 89 ASP A C 1
ATOM 693 O O . ASP A 1 89 ? 14.839 1.697 -7.350 1.00 96.12 89 ASP A O 1
ATOM 697 N N . LEU A 1 90 ? 13.261 3.297 -7.419 1.00 95.44 90 LEU A N 1
ATOM 698 C CA . LEU A 1 90 ? 12.135 2.386 -7.208 1.00 95.44 90 LEU A CA 1
ATOM 699 C C . LEU A 1 90 ? 12.086 1.276 -8.274 1.00 95.44 90 LEU A C 1
ATOM 701 O O . LEU A 1 90 ? 11.830 0.118 -7.958 1.00 95.44 90 LEU A O 1
ATOM 705 N N . SER A 1 91 ? 12.391 1.605 -9.535 1.00 93.88 91 SER A N 1
ATOM 706 C CA . SER A 1 91 ? 12.390 0.642 -10.646 1.00 93.88 91 SER A CA 1
ATOM 707 C C . SER A 1 91 ? 13.504 -0.412 -10.595 1.00 93.88 91 SER A C 1
ATOM 709 O O . SER A 1 91 ? 13.442 -1.385 -11.341 1.00 93.88 91 SER A O 1
ATOM 711 N N . LYS A 1 92 ? 14.512 -0.242 -9.726 1.00 94.69 92 LYS A N 1
ATOM 712 C CA . LYS A 1 92 ? 15.608 -1.209 -9.536 1.00 94.69 92 LYS A CA 1
ATOM 713 C C . LYS A 1 92 ? 15.257 -2.305 -8.528 1.00 94.69 92 LYS A C 1
ATOM 715 O O . LYS A 1 92 ? 15.997 -3.284 -8.420 1.00 94.69 92 LYS A O 1
ATOM 720 N N . ILE A 1 93 ? 14.159 -2.156 -7.784 1.00 93.50 93 ILE A N 1
ATOM 721 C CA . ILE A 1 93 ? 13.715 -3.170 -6.829 1.00 93.50 93 ILE A CA 1
ATOM 722 C C . ILE A 1 93 ? 13.357 -4.444 -7.589 1.00 93.50 93 ILE A C 1
ATOM 724 O O . ILE A 1 93 ? 12.466 -4.462 -8.436 1.00 93.50 93 ILE A O 1
ATOM 728 N N . SER A 1 94 ? 14.060 -5.522 -7.257 1.00 93.50 94 SER A N 1
ATOM 729 C CA . SER A 1 94 ? 13.798 -6.846 -7.810 1.00 93.50 94 SER A CA 1
ATOM 730 C C . SER A 1 94 ? 12.784 -7.593 -6.948 1.00 93.50 94 SER A C 1
ATOM 732 O O . SER A 1 94 ? 12.864 -7.588 -5.717 1.00 93.50 94 SER A O 1
ATOM 734 N N . ILE A 1 95 ? 11.835 -8.257 -7.603 1.00 92.94 95 ILE A N 1
ATOM 735 C CA . ILE A 1 95 ? 10.801 -9.066 -6.952 1.00 92.94 95 ILE A CA 1
ATOM 736 C C . ILE A 1 95 ? 10.991 -10.539 -7.308 1.00 92.94 95 ILE A C 1
ATOM 738 O O . ILE A 1 95 ? 11.252 -10.882 -8.461 1.00 92.94 95 ILE A O 1
ATOM 742 N N . ILE A 1 96 ? 10.851 -11.419 -6.317 1.00 93.38 96 ILE A N 1
ATOM 743 C CA . ILE A 1 96 ? 10.850 -12.865 -6.539 1.00 93.38 96 ILE A CA 1
ATOM 744 C C . ILE A 1 96 ? 9.403 -13.290 -6.767 1.00 93.38 96 ILE A C 1
ATOM 746 O O . ILE A 1 96 ? 8.568 -13.174 -5.871 1.00 93.38 96 ILE A O 1
ATOM 750 N N . VAL A 1 97 ? 9.109 -13.775 -7.971 1.00 95.25 97 VAL A N 1
ATOM 751 C CA . VAL A 1 97 ? 7.754 -14.156 -8.381 1.00 95.25 97 VAL A CA 1
ATOM 752 C C . VAL A 1 97 ? 7.652 -15.684 -8.426 1.00 95.25 97 VAL A C 1
ATOM 754 O O . VAL A 1 97 ? 8.267 -16.301 -9.297 1.00 95.25 97 VAL A O 1
ATOM 757 N N . PRO A 1 98 ? 6.911 -16.322 -7.503 1.00 96.25 98 PRO A N 1
ATOM 758 C CA . PRO A 1 98 ? 6.660 -17.757 -7.558 1.00 96.25 98 PRO A CA 1
ATOM 759 C C . PRO A 1 98 ? 5.567 -18.084 -8.591 1.00 96.25 98 PRO A C 1
ATOM 761 O O . PRO A 1 98 ? 4.997 -17.196 -9.222 1.00 96.25 98 PRO A O 1
ATOM 764 N N . THR A 1 99 ? 5.238 -19.366 -8.759 1.00 97.50 99 THR A N 1
ATOM 765 C CA . THR A 1 99 ? 4.117 -19.794 -9.616 1.00 97.50 99 THR A CA 1
ATOM 766 C C . THR A 1 99 ? 2.785 -19.216 -9.132 1.00 97.50 99 THR A C 1
ATOM 768 O O . THR A 1 99 ? 2.621 -18.972 -7.935 1.00 97.50 99 THR A O 1
ATOM 771 N N . LEU A 1 100 ? 1.816 -19.030 -10.037 1.00 96.69 100 LEU A N 1
ATOM 772 C CA . LEU A 1 100 ? 0.495 -18.481 -9.690 1.00 96.69 100 LEU A CA 1
ATOM 773 C C . LEU A 1 100 ? -0.190 -19.254 -8.557 1.00 96.69 100 LEU A C 1
ATOM 775 O O . LEU A 1 100 ? -0.709 -18.632 -7.636 1.00 96.69 100 LEU A O 1
ATOM 779 N N . ASP A 1 101 ? -0.104 -20.585 -8.555 1.00 97.62 101 ASP A N 1
ATOM 780 C CA . ASP A 1 101 ? -0.677 -21.410 -7.483 1.00 97.62 101 ASP A CA 1
ATOM 781 C C . ASP A 1 101 ? -0.088 -21.064 -6.111 1.00 97.62 101 ASP A C 1
ATOM 783 O O . ASP A 1 101 ? -0.812 -20.934 -5.125 1.00 97.62 101 ASP A O 1
ATOM 787 N N . LYS A 1 102 ? 1.232 -20.849 -6.041 1.00 97.75 102 LYS A N 1
ATOM 788 C CA . LYS A 1 102 ? 1.901 -20.430 -4.802 1.00 97.75 102 LYS A CA 1
ATOM 789 C C . LYS A 1 102 ? 1.522 -19.003 -4.416 1.00 97.75 102 LYS A C 1
ATOM 791 O O . LYS A 1 102 ? 1.331 -18.734 -3.233 1.00 97.75 102 LYS A O 1
ATOM 796 N N . GLN A 1 103 ? 1.390 -18.096 -5.386 1.00 97.81 103 GLN A N 1
ATOM 797 C CA . GLN A 1 103 ? 0.906 -16.734 -5.134 1.00 97.81 103 GLN A CA 1
ATOM 798 C C . GLN A 1 103 ? -0.505 -16.761 -4.518 1.00 97.81 103 GLN A C 1
ATOM 800 O O . GLN A 1 103 ? -0.763 -16.075 -3.527 1.00 97.81 103 GLN A O 1
ATOM 805 N N . LEU A 1 104 ? -1.399 -17.600 -5.048 1.00 96.38 104 LEU A N 1
ATOM 806 C CA . LEU A 1 104 ? -2.755 -17.777 -4.530 1.00 96.38 104 LEU A CA 1
ATOM 807 C C . LEU A 1 104 ? -2.753 -18.375 -3.116 1.00 96.38 104 LEU A C 1
ATOM 809 O O . LEU A 1 104 ? -3.402 -17.841 -2.224 1.00 96.38 104 LEU A O 1
ATOM 813 N N . GLN A 1 105 ? -1.979 -19.432 -2.870 1.00 97.62 105 GLN A N 1
ATOM 814 C CA . GLN A 1 105 ? -1.875 -20.030 -1.533 1.00 97.62 105 GLN A CA 1
ATOM 815 C C . GLN A 1 105 ? -1.391 -19.019 -0.483 1.00 97.62 105 GLN A C 1
ATOM 817 O O . GLN A 1 105 ? -1.953 -18.945 0.610 1.00 97.62 105 GLN A O 1
ATOM 822 N N . LEU A 1 106 ? -0.386 -18.203 -0.821 1.00 96.44 106 LEU A N 1
ATOM 823 C CA . LEU A 1 106 ? 0.128 -17.157 0.067 1.00 96.44 106 LEU A CA 1
ATOM 824 C C . LEU A 1 106 ? -0.925 -16.084 0.361 1.00 96.44 106 LEU A C 1
ATOM 826 O O . LEU A 1 106 ? -1.098 -15.694 1.514 1.00 96.44 106 LEU A O 1
ATOM 830 N N . THR A 1 107 ? -1.640 -15.612 -0.661 1.00 94.94 107 THR A N 1
ATOM 831 C CA . THR A 1 107 ? -2.677 -14.580 -0.486 1.00 94.94 107 THR A CA 1
ATOM 832 C C . THR A 1 107 ? -3.860 -15.090 0.337 1.00 94.94 107 THR A C 1
ATOM 834 O O . THR A 1 107 ? -4.322 -14.380 1.228 1.00 94.94 107 THR A O 1
ATOM 837 N N . VAL A 1 108 ? -4.293 -16.339 0.132 1.00 96.56 108 VAL A N 1
ATOM 838 C CA . VAL A 1 108 ? -5.333 -16.987 0.952 1.00 96.56 108 VAL A CA 1
ATOM 839 C C . VAL A 1 108 ? -4.898 -17.087 2.413 1.00 96.56 108 VAL A C 1
ATOM 841 O O . VAL A 1 108 ? -5.660 -16.718 3.307 1.00 96.56 108 VAL A O 1
ATOM 844 N N . LEU A 1 109 ? -3.663 -17.526 2.665 1.00 97.31 109 LEU A N 1
ATOM 845 C CA . LEU A 1 109 ? -3.121 -17.635 4.018 1.00 97.31 109 LEU A CA 1
ATOM 846 C C . LEU A 1 109 ? -3.077 -16.271 4.727 1.00 97.31 109 LEU A C 1
ATOM 848 O O . LEU A 1 109 ? -3.538 -16.144 5.860 1.00 97.31 109 LEU A O 1
ATOM 852 N N . LEU A 1 110 ? -2.551 -15.241 4.058 1.00 95.88 110 LEU A N 1
ATOM 853 C CA . LEU A 1 110 ? -2.472 -13.888 4.615 1.00 95.88 110 LEU A CA 1
ATOM 854 C C . LEU A 1 110 ? -3.860 -13.288 4.868 1.00 95.88 110 LEU A C 1
ATOM 856 O O . LEU A 1 110 ? -4.067 -12.638 5.893 1.00 95.88 110 LEU A O 1
ATOM 860 N N . SER A 1 111 ? -4.821 -13.547 3.979 1.00 93.75 111 SER A N 1
ATOM 861 C CA . SER A 1 111 ? -6.212 -13.128 4.158 1.00 93.75 111 SER A CA 1
ATOM 862 C C . SER A 1 111 ? -6.854 -13.789 5.383 1.00 93.75 111 SER A C 1
ATO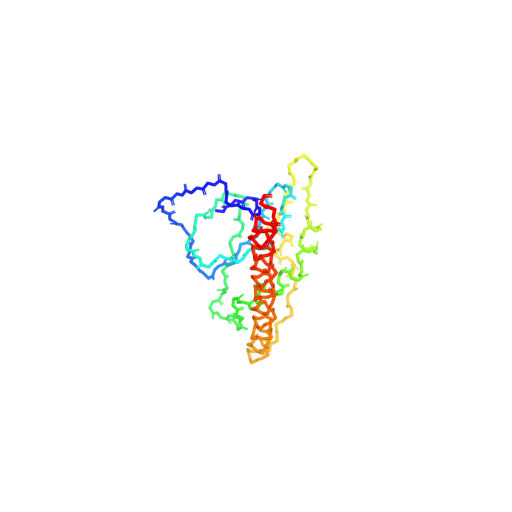M 864 O O . SER A 1 111 ? -7.484 -13.107 6.191 1.00 93.75 111 SER A O 1
ATOM 866 N N . ALA A 1 112 ? -6.613 -15.087 5.600 1.00 97.00 112 ALA A N 1
ATOM 867 C CA . ALA A 1 112 ? -7.097 -15.796 6.784 1.00 97.00 112 ALA A CA 1
ATOM 868 C C . ALA A 1 112 ? -6.536 -15.202 8.090 1.00 97.00 112 ALA A C 1
ATOM 870 O O . ALA A 1 112 ? -7.288 -14.988 9.044 1.00 97.00 112 ALA A O 1
ATOM 871 N N . PHE A 1 113 ? -5.240 -14.869 8.128 1.00 97.31 113 PHE A N 1
ATOM 872 C CA . PHE A 1 113 ? -4.641 -14.199 9.287 1.00 97.31 113 PHE A CA 1
ATOM 873 C C . PHE A 1 113 ? -5.222 -12.811 9.522 1.00 97.31 113 PHE A C 1
ATOM 875 O O . PHE A 1 113 ? -5.575 -12.485 10.656 1.00 97.31 113 PHE A O 1
ATOM 882 N N . LYS A 1 114 ? -5.370 -12.011 8.461 1.00 94.81 114 LYS A N 1
ATOM 883 C CA . LYS A 1 114 ? -5.980 -10.685 8.559 1.00 94.81 114 LYS A CA 1
ATOM 884 C C . LYS A 1 114 ? -7.400 -10.776 9.116 1.00 94.81 114 LYS A C 1
ATOM 886 O O . LYS A 1 114 ? -7.725 -10.066 10.062 1.00 94.81 114 LYS A O 1
ATOM 891 N N . LYS A 1 115 ? -8.204 -11.715 8.612 1.00 96.69 115 LYS A N 1
ATOM 892 C CA . LYS A 1 115 ? -9.570 -11.924 9.096 1.00 96.69 115 LYS A CA 1
ATOM 893 C C . LYS A 1 115 ? -9.610 -12.333 10.566 1.00 96.69 115 LYS A C 1
ATOM 895 O O . LYS A 1 115 ? -10.489 -11.888 11.300 1.00 96.69 115 LYS A O 1
ATOM 900 N N . LYS A 1 116 ? -8.662 -13.166 11.008 1.00 98.25 116 LYS A N 1
ATOM 901 C CA . LYS A 1 116 ? -8.540 -13.519 12.424 1.00 98.25 116 LYS A CA 1
ATOM 902 C C . LYS A 1 116 ? -8.257 -12.278 13.269 1.00 98.25 116 LYS A C 1
ATOM 904 O O . LYS A 1 116 ? -8.971 -12.071 14.237 1.00 98.25 116 LYS A O 1
ATOM 909 N N . ILE A 1 117 ? -7.274 -11.456 12.896 1.00 98.00 117 ILE A N 1
ATOM 910 C CA . ILE A 1 117 ? -6.927 -10.225 13.629 1.00 98.00 117 ILE A CA 1
ATOM 911 C C . ILE A 1 117 ? -8.149 -9.308 13.760 1.00 98.00 117 ILE A C 1
ATOM 913 O O . ILE A 1 117 ? -8.501 -8.936 14.873 1.00 98.00 117 ILE A O 1
ATOM 917 N N . GLU A 1 118 ? -8.848 -9.037 12.655 1.00 97.69 118 GLU A N 1
ATOM 918 C CA . GLU A 1 118 ? -10.059 -8.201 12.650 1.00 97.69 118 GLU A CA 1
ATOM 919 C C . GLU A 1 118 ? -11.148 -8.739 13.595 1.00 97.69 118 GLU A C 1
ATOM 921 O O . GLU A 1 118 ? -11.804 -7.977 14.306 1.00 97.69 118 GLU A O 1
ATOM 926 N N . ASN A 1 119 ? -11.343 -10.062 13.627 1.00 98.38 119 ASN A N 1
ATOM 927 C CA . ASN A 1 119 ? -12.313 -10.685 14.524 1.00 98.38 119 ASN A CA 1
ATOM 928 C C . ASN A 1 119 ? -11.915 -10.523 16.002 1.00 98.38 119 ASN A C 1
ATOM 930 O O . ASN A 1 119 ? -12.786 -10.246 16.826 1.00 98.38 119 ASN A O 1
ATOM 934 N N . GLU A 1 120 ? -10.631 -10.682 16.341 1.00 98.50 120 GLU A N 1
ATOM 935 C CA . GLU A 1 120 ? -10.137 -10.502 17.716 1.00 98.50 120 GLU A CA 1
ATOM 936 C C . GLU A 1 120 ? -10.250 -9.037 18.163 1.00 98.50 120 GLU A C 1
ATOM 938 O O . GLU A 1 120 ? -10.701 -8.763 19.273 1.00 98.50 120 GLU A O 1
ATOM 943 N N . GLU A 1 121 ? -9.909 -8.080 17.295 1.00 98.25 121 GLU A N 1
ATOM 944 C CA . GLU A 1 121 ? -10.055 -6.644 17.573 1.00 98.25 121 GLU A CA 1
ATOM 945 C C . GLU A 1 121 ? -11.520 -6.272 17.837 1.00 98.25 121 GLU A C 1
ATOM 947 O O . GLU A 1 121 ? -11.835 -5.583 18.813 1.00 98.25 121 GLU A O 1
ATOM 952 N N . MET A 1 122 ? -12.439 -6.783 17.013 1.00 98.38 122 MET A N 1
ATOM 953 C CA . MET A 1 122 ? -13.876 -6.594 17.209 1.00 98.38 122 MET A CA 1
ATOM 954 C C . MET A 1 122 ? -14.363 -7.242 18.512 1.00 98.38 122 MET A C 1
ATOM 956 O O . MET A 1 122 ? -15.194 -6.666 19.218 1.00 98.38 122 MET A O 1
ATOM 960 N N . TYR A 1 123 ? -13.853 -8.427 18.845 1.00 98.50 123 TYR A N 1
ATOM 961 C CA . TYR A 1 123 ? -14.198 -9.127 20.077 1.00 98.50 123 TYR A CA 1
ATOM 962 C C 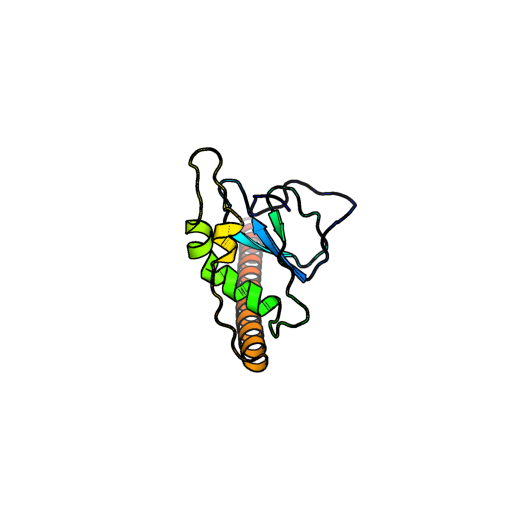. TYR A 1 123 ? -13.765 -8.334 21.316 1.00 98.50 123 TYR A C 1
ATOM 964 O O . TYR A 1 123 ? -14.588 -8.092 22.200 1.00 98.50 123 TYR A O 1
ATOM 972 N N . VAL A 1 124 ? -12.523 -7.839 21.342 1.00 98.56 124 VAL A N 1
ATOM 973 C CA . VAL A 1 124 ? -12.010 -6.973 22.417 1.00 98.56 124 VAL A CA 1
ATOM 974 C C . VAL A 1 124 ? -12.860 -5.708 22.556 1.00 98.56 124 VAL A C 1
ATOM 976 O O . VAL A 1 124 ? -13.294 -5.382 23.661 1.00 98.56 124 VAL A O 1
ATOM 979 N N . ALA A 1 125 ? -13.183 -5.037 21.447 1.00 98.44 125 ALA A N 1
ATOM 980 C CA . ALA A 1 125 ? -14.018 -3.837 21.470 1.00 98.44 125 ALA A CA 1
ATOM 981 C C . ALA A 1 125 ? -15.425 -4.100 22.041 1.00 98.44 125 ALA A C 1
ATOM 983 O O . ALA A 1 125 ? -15.988 -3.254 22.740 1.00 98.44 125 ALA A O 1
ATOM 984 N N . ASN A 1 126 ? -16.005 -5.270 21.764 1.00 98.38 126 ASN A N 1
ATOM 985 C CA . ASN A 1 126 ? -17.307 -5.659 22.305 1.00 98.38 126 ASN A CA 1
ATOM 986 C C . ASN A 1 126 ? -17.240 -5.988 23.801 1.00 98.38 126 ASN A C 1
ATOM 988 O O . ASN A 1 126 ? -18.124 -5.563 24.547 1.00 98.38 126 ASN A O 1
ATOM 992 N N . LEU A 1 127 ? -16.190 -6.679 24.252 1.00 98.44 127 LEU A N 1
ATOM 993 C CA . LEU A 1 127 ? -15.966 -6.936 25.676 1.00 98.44 127 LEU A CA 1
ATOM 994 C C . LEU A 1 127 ? -15.789 -5.636 26.465 1.00 98.44 127 LEU A C 1
ATOM 996 O O . LEU A 1 127 ? -16.342 -5.506 27.556 1.00 98.44 127 LEU A O 1
ATOM 1000 N N . ASP A 1 128 ? -15.083 -4.649 25.912 1.00 98.31 128 ASP A N 1
ATOM 1001 C CA . ASP A 1 128 ? -14.924 -3.348 26.563 1.00 98.31 128 ASP A CA 1
ATOM 1002 C C . ASP A 1 128 ? -16.249 -2.590 26.685 1.00 98.31 128 ASP A C 1
ATOM 1004 O O . ASP A 1 128 ? -16.544 -2.047 27.754 1.00 98.31 128 ASP A O 1
ATOM 1008 N N . LYS A 1 129 ? -17.090 -2.608 25.643 1.00 97.94 129 LYS A N 1
ATOM 1009 C CA . LYS A 1 129 ? -18.450 -2.045 25.707 1.00 97.94 129 LYS A CA 1
ATOM 1010 C C . LYS A 1 129 ? -19.301 -2.750 26.761 1.00 97.94 129 LYS A C 1
ATOM 1012 O O . LYS A 1 129 ? -19.978 -2.089 27.545 1.00 97.94 129 LYS A O 1
ATOM 1017 N N . GLN A 1 130 ? -19.246 -4.081 26.810 1.00 97.81 130 GLN A N 1
ATOM 1018 C CA . GLN A 1 130 ? -19.980 -4.869 27.799 1.00 97.81 130 GLN A CA 1
ATOM 1019 C C . GLN A 1 130 ? -19.506 -4.559 29.224 1.00 97.81 130 GLN A C 1
ATOM 1021 O O . GLN A 1 130 ? -20.329 -4.331 30.108 1.00 97.81 130 GLN A O 1
ATOM 1026 N N . LYS A 1 131 ? -18.190 -4.482 29.442 1.00 97.56 131 LYS A N 1
ATOM 1027 C CA . LYS A 1 131 ? -17.586 -4.097 30.722 1.00 97.56 131 LYS A CA 1
ATOM 1028 C C . LYS A 1 131 ? -18.061 -2.715 31.173 1.00 97.56 131 LYS A C 1
ATOM 1030 O O . LYS A 1 131 ? -18.472 -2.567 32.318 1.00 97.56 131 LYS A O 1
ATOM 1035 N N . GLN A 1 132 ? -18.027 -1.716 30.287 1.00 97.19 132 GLN A N 1
ATOM 1036 C CA . GLN A 1 132 ? -18.493 -0.359 30.592 1.00 97.19 132 GLN A CA 1
ATOM 1037 C C . GLN A 1 132 ? -19.974 -0.336 30.976 1.00 97.19 132 GLN A C 1
ATOM 1039 O O . GLN A 1 132 ? -20.329 0.279 31.979 1.00 97.19 132 GLN A O 1
ATOM 1044 N N . TYR A 1 133 ? -20.818 -1.036 30.216 1.00 97.00 133 TYR A N 1
ATOM 1045 C CA . TYR A 1 133 ? -22.242 -1.151 30.513 1.00 97.00 133 TYR A CA 1
ATOM 1046 C C . TYR A 1 133 ? -22.483 -1.775 31.893 1.00 97.00 133 TYR A C 1
ATOM 1048 O O . TYR A 1 133 ? -23.181 -1.189 32.715 1.00 97.00 133 TYR A O 1
ATOM 1056 N N . LEU A 1 134 ? -21.862 -2.922 32.184 1.00 97.12 134 LEU A N 1
ATOM 1057 C CA . LEU A 1 134 ? -22.037 -3.610 33.465 1.00 97.12 134 LEU A CA 1
ATOM 1058 C C . LEU A 1 134 ? -21.556 -2.758 34.648 1.00 97.12 134 LEU A C 1
ATOM 1060 O O . LEU A 1 134 ? -22.260 -2.680 35.648 1.00 97.12 134 LEU A O 1
ATOM 1064 N N . LEU A 1 135 ? -20.418 -2.064 34.524 1.00 96.50 135 LEU A N 1
ATOM 1065 C CA . LEU A 1 135 ? -19.924 -1.155 35.568 1.00 96.50 135 LEU A CA 1
ATOM 1066 C C . LEU A 1 135 ? -20.898 -0.005 35.856 1.00 96.50 135 LEU A C 1
ATOM 1068 O O . LEU A 1 135 ? -21.073 0.357 37.015 1.00 96.50 135 LEU A O 1
ATOM 1072 N N . GLN A 1 136 ? -21.561 0.544 34.833 1.00 95.31 136 GLN A N 1
ATOM 1073 C CA . GLN A 1 136 ? -22.599 1.564 35.026 1.00 95.31 136 GLN A CA 1
ATOM 1074 C C . GLN A 1 136 ? -23.823 1.021 35.773 1.00 95.31 136 GLN A C 1
ATOM 1076 O O . GLN A 1 136 ? -24.466 1.774 36.491 1.00 95.31 136 GLN A O 1
ATOM 1081 N N . GLN A 1 137 ? -24.144 -0.269 35.626 1.00 93.81 137 GLN A N 1
ATOM 1082 C CA . GLN A 1 137 ? -25.259 -0.904 36.339 1.00 93.81 137 GLN A CA 1
ATOM 1083 C C . GLN A 1 137 ? -24.910 -1.316 37.782 1.00 93.81 137 GLN A C 1
ATOM 1085 O O . GLN A 1 137 ? -25.808 -1.660 38.544 1.00 93.81 137 GLN A O 1
ATOM 1090 N N . MET A 1 138 ? -23.627 -1.322 38.165 1.00 90.94 138 MET A N 1
ATOM 1091 C CA . MET A 1 138 ? -23.187 -1.763 39.498 1.00 90.94 138 MET A CA 1
ATOM 1092 C C . MET A 1 138 ? -23.325 -0.697 40.590 1.00 90.94 138 MET A C 1
ATOM 1094 O O . MET A 1 138 ? -23.383 -1.054 41.765 1.00 90.94 138 MET A O 1
ATOM 1098 N N . PHE A 1 139 ? -23.359 0.586 40.233 1.00 76.69 139 PHE A N 1
ATOM 1099 C CA . PHE A 1 139 ? -23.490 1.682 41.191 1.00 76.69 139 PHE A CA 1
ATOM 1100 C C . PHE A 1 139 ? -24.896 2.286 41.086 1.00 76.69 139 PHE A C 1
ATOM 1102 O O . PHE A 1 139 ? -25.203 2.966 40.108 1.00 76.69 139 PHE A O 1
ATOM 1109 N N . ILE A 1 140 ? -25.731 1.987 42.089 1.00 60.56 140 ILE A N 1
ATOM 1110 C CA . ILE A 1 140 ? -27.006 2.664 42.392 1.00 60.56 140 ILE A CA 1
ATOM 1111 C C . ILE A 1 140 ? -26.720 3.769 43.409 1.00 60.56 140 ILE A C 1
ATOM 1113 O O . ILE A 1 140 ? -25.942 3.485 44.351 1.00 60.56 140 ILE A O 1
#

InterPro domains:
  IPR000055 Type I restriction modification DNA specificity domain [PF01420] (8-121)
  IPR044946 Type I restriction modification DNA specificity domain superfamily [G3DSA:3.90.220.20] (1-96)
  IPR052021 Type I restriction system S subunit [PTHR30408] (15-140)